Protein AF-A0A7S2XJL7-F1 (afdb_monomer_lite)

Secondary structure (DSSP, 8-state):
-EEEEESS-PPP-----TT-----SS---TTPPEEEETTS-EES-TTSSPSSEEEE----HHHHHHHHHHHSTT-EEEEEEHHHHHHHH-HHHHHHT--TTT---HHHHT-TTEEEEEEE-

Organism: NCBI:txid420275

Foldseek 3Di:
DKDKDFQADDQFPADPPDDDPPDDPDDDDGFAWWKAAPVRHTDNHPVPDDPHIDTGTHDPVVVVQVVCPVPDPPKDKDKDAQLVVCVVPPVVQQVVQQDPVPRDHCSRPVPRRMMMIDIDD

Structure (mmCIF, N/CA/C/O backbone):
data_AF-A0A7S2XJL7-F1
#
_entry.id   AF-A0A7S2XJL7-F1
#
loop_
_atom_site.group_PDB
_atom_site.id
_atom_site.type_symbol
_atom_site.label_atom_id
_atom_site.label_alt_id
_atom_site.label_comp_id
_atom_site.label_asym_id
_atom_site.label_entity_id
_atom_site.label_seq_id
_atom_site.pdbx_PDB_ins_code
_atom_site.Cartn_x
_atom_site.Cartn_y
_atom_site.Cartn_z
_atom_site.occupancy
_atom_site.B_iso_or_equiv
_atom_site.auth_seq_id
_atom_site.auth_comp_id
_atom_site.auth_asym_id
_atom_site.auth_atom_id
_atom_site.pdbx_PDB_model_num
ATOM 1 N N . MET A 1 1 ? -10.487 -10.238 12.362 1.00 87.81 1 MET A N 1
ATOM 2 C CA . MET A 1 1 ? -9.400 -10.325 11.366 1.00 87.81 1 MET A CA 1
ATOM 3 C C . MET A 1 1 ? -8.926 -8.919 11.051 1.00 87.81 1 MET A C 1
ATOM 5 O O . MET A 1 1 ? -9.754 -8.017 11.051 1.00 87.81 1 MET A O 1
ATOM 9 N N . LEU A 1 2 ? -7.630 -8.741 10.809 1.00 93.69 2 LEU A N 1
ATOM 10 C CA . LEU A 1 2 ? -7.056 -7.482 10.345 1.00 93.69 2 LEU A CA 1
ATOM 11 C C . LEU A 1 2 ? -6.156 -7.791 9.150 1.00 93.69 2 LEU A C 1
ATOM 13 O O . LEU A 1 2 ? -5.291 -8.658 9.258 1.00 93.69 2 LEU A O 1
ATOM 17 N N . LEU A 1 3 ? -6.399 -7.120 8.029 1.00 95.94 3 LEU A N 1
ATOM 18 C CA . LEU A 1 3 ? -5.574 -7.179 6.824 1.00 95.94 3 LEU A CA 1
ATOM 19 C C . LEU A 1 3 ? -5.193 -5.752 6.452 1.00 95.94 3 LEU A C 1
ATOM 21 O O . LEU A 1 3 ? -6.050 -4.874 6.489 1.00 95.94 3 LEU A O 1
ATOM 25 N N . ALA A 1 4 ? -3.934 -5.532 6.105 1.00 96.62 4 ALA A N 1
ATOM 26 C CA . ALA A 1 4 ? -3.429 -4.243 5.662 1.00 96.62 4 ALA A CA 1
ATOM 27 C C . ALA A 1 4 ? -2.555 -4.468 4.434 1.00 96.62 4 ALA A C 1
ATOM 29 O O . ALA A 1 4 ? -1.733 -5.383 4.436 1.00 96.62 4 ALA A O 1
ATOM 30 N N . ASP A 1 5 ? -2.783 -3.670 3.399 1.00 97.12 5 ASP A N 1
ATOM 31 C CA . ASP A 1 5 ? -2.060 -3.743 2.132 1.00 97.12 5 ASP A CA 1
ATOM 32 C C . ASP A 1 5 ? -2.274 -2.449 1.332 1.00 97.12 5 ASP A C 1
ATOM 34 O O . ASP A 1 5 ? -3.063 -1.581 1.731 1.00 97.12 5 ASP A O 1
ATOM 38 N N . PHE A 1 6 ? -1.592 -2.323 0.199 1.00 96.44 6 PHE A N 1
ATOM 39 C CA . PHE A 1 6 ? -1.733 -1.194 -0.704 1.00 96.44 6 PHE A CA 1
ATOM 40 C C . PHE A 1 6 ? -3.053 -1.253 -1.486 1.00 96.44 6 PHE A C 1
ATOM 42 O O . PHE A 1 6 ? -3.336 -2.251 -2.139 1.00 96.44 6 PHE A O 1
ATOM 49 N N . ASP A 1 7 ? -3.86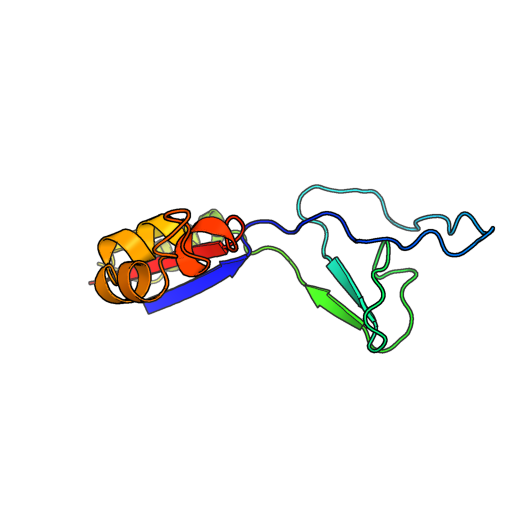3 -0.190 -1.460 1.00 95.88 7 ASP A N 1
ATOM 50 C CA . ASP A 1 7 ? -5.081 -0.066 -2.282 1.00 95.88 7 ASP A CA 1
ATOM 51 C C . ASP A 1 7 ? -4.837 0.618 -3.633 1.00 95.88 7 ASP A C 1
ATOM 53 O O . ASP A 1 7 ? -5.671 0.546 -4.535 1.00 95.88 7 ASP A O 1
ATOM 57 N N . TRP A 1 8 ? -3.672 1.241 -3.792 1.00 94.88 8 TRP A N 1
ATOM 58 C CA . TRP A 1 8 ? -3.137 1.698 -5.066 1.00 94.88 8 TRP A CA 1
ATOM 59 C C . TRP A 1 8 ? -1.607 1.662 -5.037 1.00 94.88 8 TRP A C 1
ATOM 61 O O . TRP A 1 8 ? -0.984 1.666 -3.975 1.00 94.88 8 TRP A O 1
ATOM 71 N N . LEU A 1 9 ? -0.988 1.630 -6.214 1.00 92.69 9 LEU A N 1
ATOM 72 C CA . LEU A 1 9 ? 0.464 1.671 -6.359 1.00 92.69 9 LEU A CA 1
ATOM 73 C C . LEU A 1 9 ? 0.884 2.943 -7.104 1.00 92.69 9 LEU A C 1
ATOM 75 O O . LEU A 1 9 ? 0.163 3.376 -8.009 1.00 92.69 9 LEU A O 1
ATOM 79 N N . PRO A 1 10 ? 2.001 3.584 -6.717 1.00 89.75 10 PRO A N 1
ATOM 80 C CA . PRO A 1 10 ? 2.534 4.706 -7.475 1.00 89.75 10 PRO A CA 1
ATOM 81 C C . PRO A 1 10 ? 2.951 4.265 -8.882 1.00 89.75 10 PRO A C 1
ATOM 83 O O . PRO A 1 10 ? 3.053 3.079 -9.191 1.00 89.75 10 PRO A O 1
ATOM 86 N N . ARG A 1 11 ? 3.212 5.238 -9.755 1.00 86.94 11 ARG A N 1
ATOM 87 C CA . ARG A 1 11 ? 3.833 4.926 -11.045 1.00 86.94 11 ARG A CA 1
ATOM 88 C C . ARG A 1 11 ? 5.252 4.387 -10.821 1.00 86.94 11 ARG A C 1
ATOM 90 O O . ARG A 1 11 ? 5.913 4.889 -9.911 1.00 86.94 11 ARG A O 1
ATOM 97 N N . PRO A 1 12 ? 5.724 3.443 -11.654 1.00 87.62 12 PRO A N 1
ATOM 98 C CA . PRO A 1 12 ? 7.093 2.948 -11.565 1.00 87.62 12 PRO A CA 1
ATOM 99 C C . PRO A 1 12 ? 8.109 4.093 -11.718 1.00 87.62 12 PRO A C 1
ATOM 101 O O . PRO A 1 12 ? 7.942 4.954 -12.592 1.00 87.62 12 PRO A O 1
ATOM 104 N N . ASP A 1 13 ? 9.163 4.104 -10.900 1.00 87.19 13 ASP A N 1
ATOM 105 C CA . ASP A 1 13 ? 10.249 5.088 -10.987 1.00 87.19 13 ASP A CA 1
ATOM 106 C C . ASP A 1 13 ? 11.259 4.676 -12.062 1.00 87.19 13 ASP A C 1
ATOM 108 O O . ASP A 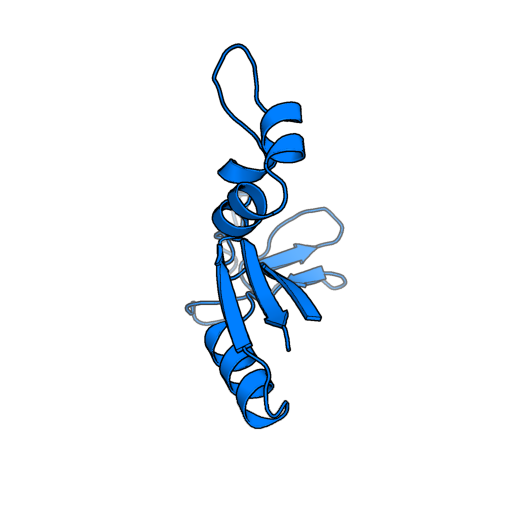1 13 ? 12.303 4.063 -11.822 1.00 87.19 13 ASP A O 1
ATOM 112 N N . ILE A 1 14 ? 10.907 4.974 -13.310 1.00 82.06 14 ILE A N 1
ATOM 113 C CA . ILE A 1 14 ? 11.729 4.616 -14.460 1.00 82.06 14 ILE A CA 1
ATOM 114 C C . ILE A 1 14 ? 12.879 5.619 -14.561 1.00 82.06 14 ILE A C 1
ATOM 116 O O . ILE A 1 14 ? 12.760 6.681 -15.181 1.00 82.06 14 ILE A O 1
ATOM 120 N N . LEU A 1 15 ? 14.028 5.257 -13.988 1.00 68.44 15 LEU A N 1
ATOM 121 C CA . LEU A 1 15 ? 15.283 5.962 -14.231 1.00 68.44 15 LEU A CA 1
ATOM 122 C C . LEU A 1 15 ? 15.525 6.029 -15.743 1.00 68.44 15 LEU A C 1
ATOM 124 O O . LEU A 1 15 ? 15.679 4.998 -16.402 1.00 68.44 15 LEU A O 1
ATOM 128 N N . ASN A 1 16 ? 15.579 7.252 -16.284 1.00 58.16 16 ASN A N 1
ATOM 129 C CA . ASN A 1 16 ? 15.892 7.558 -17.684 1.00 58.16 16 ASN A CA 1
ATOM 130 C C . ASN A 1 16 ? 17.336 7.140 -18.022 1.00 58.16 16 ASN A C 1
ATOM 132 O O . ASN A 1 16 ? 18.221 7.962 -18.258 1.00 58.16 16 ASN A O 1
ATOM 136 N N . THR A 1 17 ? 17.597 5.840 -18.048 1.00 52.94 17 THR A N 1
ATOM 137 C CA . THR A 1 17 ? 18.861 5.255 -18.476 1.00 52.94 17 THR A CA 1
ATOM 138 C C . THR A 1 17 ? 18.888 5.255 -20.003 1.00 52.94 17 THR A C 1
ATOM 140 O O . THR A 1 17 ? 18.487 4.320 -20.683 1.00 52.94 17 THR A O 1
ATOM 143 N N . THR A 1 18 ? 19.294 6.410 -20.533 1.00 45.47 18 THR A N 1
ATOM 144 C CA . THR A 1 18 ? 19.932 6.644 -21.837 1.00 45.47 18 THR A CA 1
ATOM 145 C C . THR A 1 18 ? 19.532 5.722 -23.002 1.00 45.47 18 THR A C 1
ATOM 147 O O . THR A 1 18 ? 20.099 4.654 -23.212 1.00 45.47 18 THR A O 1
ATOM 150 N N . GLY A 1 19 ? 18.665 6.241 -23.876 1.00 47.28 19 GLY A N 1
ATOM 151 C CA . GLY A 1 19 ? 18.817 6.091 -25.332 1.00 47.28 19 GLY A CA 1
ATOM 152 C C . GLY A 1 19 ? 17.969 5.036 -26.042 1.00 47.28 19 GLY A C 1
ATOM 153 O O . GLY A 1 19 ? 17.751 5.169 -27.245 1.00 47.28 19 GLY A O 1
ATOM 154 N N . ALA A 1 20 ? 17.418 4.047 -25.344 1.00 49.41 20 ALA A N 1
ATOM 155 C CA . ALA A 1 20 ? 16.462 3.118 -25.938 1.00 49.41 20 ALA A CA 1
ATOM 156 C C . ALA A 1 20 ? 15.075 3.386 -25.354 1.00 49.41 20 ALA A C 1
ATOM 158 O O . ALA A 1 20 ? 14.825 3.074 -24.195 1.00 49.41 20 ALA A O 1
ATOM 159 N N . ARG A 1 21 ? 14.151 3.931 -26.160 1.00 55.72 21 ARG A N 1
ATOM 160 C CA . ARG A 1 21 ? 12.712 3.793 -25.882 1.00 55.72 21 ARG A CA 1
ATOM 161 C C . ARG A 1 21 ? 12.418 2.292 -25.839 1.00 55.72 21 ARG A C 1
ATOM 163 O O . ARG A 1 21 ? 12.162 1.691 -26.884 1.00 55.72 21 ARG A O 1
ATOM 170 N N . ARG A 1 22 ? 12.517 1.661 -24.666 1.00 63.91 22 ARG A N 1
ATOM 171 C CA . ARG A 1 22 ? 11.982 0.315 -24.473 1.00 63.91 22 ARG A CA 1
ATOM 172 C C . ARG A 1 22 ? 10.493 0.440 -24.753 1.00 63.91 22 ARG A C 1
ATOM 174 O O . ARG A 1 22 ? 9.799 1.248 -24.158 1.00 63.91 22 ARG A O 1
ATOM 181 N N . ARG A 1 23 ? 10.033 -0.254 -25.790 1.00 70.25 23 ARG A N 1
ATOM 182 C CA . ARG A 1 23 ? 8.628 -0.226 -26.168 1.00 70.25 23 ARG A CA 1
ATOM 183 C C . ARG A 1 23 ? 7.894 -1.101 -25.164 1.00 70.25 23 ARG A C 1
ATOM 185 O O . ARG A 1 23 ? 8.074 -2.319 -25.190 1.00 70.25 23 ARG A O 1
ATOM 192 N N . ARG A 1 24 ? 7.084 -0.489 -24.303 1.00 82.19 24 ARG A N 1
ATOM 193 C CA . ARG A 1 24 ? 6.095 -1.190 -23.483 1.00 82.19 24 ARG A CA 1
ATOM 194 C C . ARG A 1 24 ? 5.354 -2.234 -24.333 1.00 82.19 24 ARG A C 1
ATOM 196 O O . ARG A 1 24 ? 4.837 -1.900 -25.402 1.00 82.19 24 ARG A O 1
ATOM 203 N N . LEU A 1 25 ? 5.353 -3.496 -23.892 1.00 85.06 25 LEU A N 1
ATOM 204 C CA . LEU A 1 25 ? 4.684 -4.605 -24.597 1.00 85.06 25 LEU A CA 1
ATOM 205 C C . LEU A 1 25 ? 3.238 -4.836 -24.132 1.00 85.06 25 LEU A C 1
ATOM 207 O O . LEU A 1 25 ? 2.520 -5.622 -24.746 1.00 85.06 25 LEU A O 1
ATOM 211 N N . SER A 1 26 ? 2.808 -4.161 -23.066 1.00 84.69 26 SER A N 1
ATOM 212 C CA . SER A 1 26 ? 1.437 -4.181 -22.553 1.00 84.69 26 SER A CA 1
ATOM 213 C C . SER A 1 26 ? 0.729 -2.844 -22.783 1.00 84.69 26 SER A C 1
ATOM 215 O O . SER A 1 26 ? 1.361 -1.814 -23.018 1.00 84.69 26 SER A O 1
ATOM 217 N N . ILE A 1 27 ? -0.597 -2.857 -22.673 1.00 85.19 27 ILE A N 1
ATOM 218 C CA . ILE A 1 27 ? -1.409 -1.641 -22.564 1.00 85.19 27 ILE A CA 1
ATOM 219 C C . ILE A 1 27 ? -1.350 -1.162 -21.102 1.00 85.19 27 ILE A C 1
ATOM 221 O O . ILE A 1 27 ? -1.293 -1.989 -20.190 1.00 85.19 27 ILE A O 1
ATOM 225 N N . GLU A 1 28 ? -1.295 0.152 -20.884 1.00 83.81 28 GLU A N 1
ATOM 226 C CA . GLU A 1 28 ? -1.425 0.756 -19.548 1.00 83.81 28 GLU A CA 1
ATOM 227 C C . GLU A 1 28 ? -2.860 0.618 -19.046 1.00 83.81 28 GLU A C 1
ATOM 229 O O . GLU A 1 28 ? -3.807 0.850 -19.801 1.00 83.81 28 GLU A O 1
ATOM 234 N N . ALA A 1 29 ? -3.017 0.190 -17.795 1.00 83.81 29 ALA A N 1
ATOM 235 C CA . ALA A 1 29 ? -4.324 -0.034 -17.194 1.00 83.81 29 ALA A CA 1
ATOM 236 C C . ALA A 1 29 ? -4.332 0.377 -15.720 1.00 83.81 29 ALA A C 1
ATOM 238 O O . ALA A 1 29 ? -3.334 0.238 -15.014 1.00 83.81 29 ALA A O 1
ATOM 239 N N . ASP A 1 30 ? -5.490 0.836 -15.247 1.00 84.12 30 ASP A N 1
ATOM 240 C CA . ASP A 1 30 ? -5.680 1.157 -13.835 1.00 84.12 30 ASP A CA 1
ATOM 241 C C . ASP A 1 30 ? -5.446 -0.088 -12.967 1.00 84.12 30 ASP A C 1
ATOM 243 O O . ASP A 1 30 ? -5.993 -1.163 -13.228 1.00 84.12 30 ASP A O 1
ATOM 247 N N . GLY A 1 31 ? -4.631 0.068 -11.921 1.00 83.19 31 GLY A N 1
ATOM 248 C CA . GLY A 1 31 ? -4.248 -1.030 -11.034 1.00 83.19 31 GLY A CA 1
ATOM 249 C C . GLY A 1 31 ? -3.182 -1.967 -11.610 1.00 83.19 31 GLY A C 1
ATOM 250 O O . GLY A 1 31 ? -3.066 -3.105 -11.153 1.00 83.19 31 GLY A O 1
ATOM 251 N N . GLU A 1 32 ? -2.418 -1.522 -12.613 1.00 87.94 32 GLU A N 1
ATOM 252 C CA . GLU A 1 32 ? -1.260 -2.273 -13.092 1.00 87.94 32 GLU A CA 1
ATOM 253 C C . GLU A 1 32 ? -0.218 -2.505 -11.992 1.00 87.94 32 GLU A C 1
ATOM 255 O O . GLU A 1 32 ? -0.065 -1.677 -11.088 1.00 87.94 32 GLU A O 1
ATOM 260 N N . PRO A 1 33 ? 0.490 -3.645 -12.037 1.00 92.44 33 PRO A N 1
ATOM 261 C CA . PRO A 1 33 ? 1.463 -3.955 -11.015 1.00 92.44 33 PRO A CA 1
ATOM 262 C C . PRO A 1 33 ? 2.719 -3.097 -11.153 1.00 92.44 33 PRO A C 1
ATOM 264 O O . PRO A 1 33 ? 3.152 -2.790 -12.266 1.00 92.44 33 PRO A O 1
ATOM 267 N N . ILE A 1 34 ? 3.365 -2.822 -10.022 1.00 93.19 34 ILE A N 1
ATOM 268 C CA . ILE A 1 34 ? 4.767 -2.401 -10.022 1.00 93.19 34 ILE A CA 1
ATOM 269 C C . ILE A 1 34 ? 5.631 -3.643 -10.202 1.00 93.19 34 ILE A C 1
ATOM 271 O O . ILE A 1 34 ? 5.376 -4.689 -9.599 1.00 93.19 34 ILE A O 1
ATOM 275 N N . VAL A 1 35 ? 6.646 -3.520 -11.054 1.00 93.69 35 VAL A N 1
ATOM 276 C CA . VAL A 1 35 ? 7.607 -4.582 -11.330 1.00 93.69 35 VAL A CA 1
ATOM 277 C C . VAL A 1 35 ? 8.998 -4.058 -11.040 1.00 93.69 35 VAL A C 1
ATOM 279 O O . VAL A 1 35 ? 9.472 -3.180 -11.758 1.00 93.69 35 VAL A O 1
ATOM 282 N N . THR A 1 36 ? 9.656 -4.630 -10.040 1.00 93.69 36 THR A N 1
ATOM 283 C CA . THR A 1 36 ? 10.971 -4.177 -9.575 1.00 93.69 36 THR A CA 1
ATOM 284 C C . THR A 1 36 ? 11.934 -5.356 -9.585 1.00 93.69 36 THR A C 1
ATOM 286 O O . THR A 1 36 ? 11.635 -6.413 -9.029 1.00 93.69 36 THR A O 1
ATOM 289 N N . CYS A 1 37 ? 13.080 -5.223 -10.252 1.00 92.56 37 CYS A N 1
ATOM 290 C CA . CYS A 1 37 ? 14.089 -6.282 -10.260 1.00 92.56 37 CYS A CA 1
ATOM 291 C C . CYS A 1 37 ? 14.911 -6.305 -8.963 1.00 92.56 37 CYS A C 1
ATOM 293 O O . CYS A 1 37 ? 14.882 -5.362 -8.173 1.00 92.56 37 CYS A O 1
ATOM 295 N N . MET A 1 38 ? 15.713 -7.357 -8.772 1.00 93.56 38 MET A N 1
ATOM 296 C CA . MET A 1 38 ? 16.585 -7.488 -7.592 1.00 93.56 38 MET A CA 1
ATOM 297 C C . MET A 1 38 ? 17.637 -6.374 -7.442 1.00 93.56 38 MET A C 1
ATOM 299 O O . MET A 1 38 ? 18.161 -6.192 -6.346 1.00 93.56 38 MET A O 1
ATOM 303 N N . ASP A 1 39 ? 17.934 -5.619 -8.506 1.00 91.19 39 ASP A N 1
ATOM 304 C CA . ASP A 1 39 ? 18.818 -4.444 -8.451 1.00 91.19 39 ASP A CA 1
ATOM 305 C C . ASP A 1 39 ? 18.081 -3.166 -7.993 1.00 91.19 39 ASP A C 1
ATOM 307 O O . ASP A 1 39 ? 18.665 -2.084 -7.973 1.00 91.19 39 ASP A O 1
ATOM 311 N N . GLY A 1 40 ? 16.792 -3.272 -7.643 1.00 88.69 40 GLY A N 1
ATOM 312 C CA . GLY A 1 40 ? 15.955 -2.148 -7.220 1.00 88.69 40 GLY A CA 1
ATOM 313 C C . GLY A 1 40 ? 15.513 -1.238 -8.367 1.00 88.69 40 GLY A C 1
ATOM 314 O O . GLY A 1 40 ? 15.200 -0.076 -8.126 1.00 88.69 40 GLY A O 1
ATOM 315 N N . LEU A 1 41 ? 15.527 -1.732 -9.612 1.00 90.06 41 LEU A N 1
ATOM 316 C CA . LEU A 1 41 ? 15.096 -0.973 -10.786 1.00 90.06 41 LEU A CA 1
ATOM 317 C C . LEU A 1 41 ? 13.667 -1.337 -11.173 1.00 90.06 41 LEU A C 1
ATOM 319 O O . LEU A 1 41 ? 13.337 -2.512 -11.351 1.00 90.06 41 LEU A O 1
ATOM 323 N N . ASP A 1 42 ? 12.855 -0.308 -11.370 1.00 91.38 42 ASP A N 1
ATOM 324 C CA . ASP A 1 42 ? 11.482 -0.445 -11.826 1.00 91.38 42 ASP A CA 1
ATOM 325 C C . ASP A 1 42 ? 11.392 -0.662 -13.343 1.00 91.38 42 ASP A C 1
ATOM 327 O O . ASP A 1 42 ? 12.173 -0.138 -14.146 1.00 91.38 42 ASP A O 1
ATOM 331 N N . HIS A 1 43 ? 10.385 -1.432 -13.749 1.00 88.62 43 HIS A N 1
ATOM 332 C CA . HIS A 1 43 ? 10.106 -1.782 -15.134 1.00 88.62 43 HIS A CA 1
ATOM 333 C C . HIS A 1 43 ? 8.681 -1.388 -15.529 1.00 88.62 43 HIS A C 1
ATOM 335 O O . HIS A 1 43 ? 7.730 -1.624 -14.793 1.00 88.62 43 HIS A O 1
ATOM 341 N N . GLU A 1 44 ? 8.521 -0.867 -16.752 1.00 87.69 44 GLU A N 1
ATOM 342 C CA . GLU A 1 44 ? 7.216 -0.460 -17.308 1.00 87.69 44 GLU A CA 1
ATOM 343 C C . GLU A 1 44 ? 6.158 -1.571 -17.287 1.00 87.69 44 GLU A C 1
ATOM 345 O O . GLU A 1 44 ? 4.965 -1.301 -17.199 1.00 87.69 44 GLU A O 1
ATOM 350 N N . CYS A 1 45 ? 6.578 -2.823 -17.482 1.00 87.75 45 CYS A N 1
ATOM 351 C CA . CYS A 1 45 ? 5.695 -3.980 -17.433 1.00 87.75 45 CYS A CA 1
ATOM 352 C C . CYS A 1 45 ? 6.490 -5.272 -17.233 1.00 87.75 45 CYS A C 1
ATOM 354 O O . CYS A 1 45 ? 7.643 -5.388 -17.657 1.00 87.75 45 CYS A O 1
ATOM 356 N N . TYR A 1 46 ? 5.828 -6.287 -16.679 1.00 88.00 46 TYR A N 1
ATOM 357 C CA . TYR A 1 46 ? 6.433 -7.595 -16.409 1.00 88.00 46 TYR A CA 1
ATOM 358 C C . TYR A 1 46 ? 6.828 -8.360 -17.683 1.00 88.00 46 TYR A C 1
ATOM 360 O O . TYR A 1 46 ? 7.667 -9.249 -17.620 1.00 88.00 46 TYR A O 1
ATOM 368 N N . LEU A 1 47 ? 6.266 -8.011 -18.848 1.00 89.19 47 LEU A N 1
ATOM 369 C CA . LEU A 1 47 ? 6.587 -8.658 -20.129 1.00 89.19 47 LEU A CA 1
ATOM 370 C C . LEU A 1 47 ? 7.992 -8.314 -20.649 1.00 89.19 47 LEU A C 1
ATOM 372 O O . LEU A 1 47 ? 8.553 -9.077 -21.429 1.00 89.19 47 LEU A O 1
ATOM 376 N N . ASN A 1 48 ? 8.543 -7.172 -20.232 1.00 84.75 48 ASN A N 1
ATOM 377 C CA . ASN A 1 48 ? 9.884 -6.704 -20.604 1.00 84.75 48 ASN A CA 1
ATOM 378 C C . ASN A 1 48 ? 10.878 -6.744 -19.439 1.00 84.75 48 ASN A C 1
ATOM 380 O O . ASN A 1 48 ? 12.032 -6.335 -19.601 1.00 84.75 48 ASN A O 1
ATOM 384 N N . ALA A 1 49 ? 10.421 -7.154 -18.259 1.00 88.88 49 ALA A N 1
ATOM 385 C CA . ALA A 1 49 ? 11.248 -7.198 -17.071 1.00 88.88 49 ALA A CA 1
ATOM 386 C C . ALA A 1 49 ? 12.241 -8.375 -17.152 1.00 88.88 49 ALA A C 1
ATOM 388 O O . ALA A 1 49 ? 11.946 -9.398 -17.781 1.00 88.88 49 ALA A O 1
ATOM 389 N N . PRO A 1 50 ? 13.437 -8.244 -16.556 1.00 90.50 50 PRO A N 1
ATOM 390 C CA . PRO A 1 50 ? 14.377 -9.345 -16.442 1.00 90.50 50 PRO A CA 1
ATOM 391 C C . PRO A 1 50 ? 13.801 -10.472 -15.574 1.00 90.50 50 PRO A C 1
ATOM 393 O O . PRO A 1 50 ? 12.788 -10.330 -14.888 1.00 90.50 50 PRO A O 1
ATOM 396 N N . GLN A 1 51 ? 14.479 -11.617 -15.590 1.00 90.38 51 GLN A N 1
ATOM 397 C CA . GLN A 1 51 ? 14.188 -12.686 -14.638 1.00 90.38 51 GLN A CA 1
ATOM 398 C C . GLN A 1 51 ? 14.491 -12.208 -13.212 1.00 90.38 51 GLN A C 1
ATOM 400 O O . GLN A 1 51 ? 15.398 -11.402 -13.018 1.00 90.38 51 GLN A O 1
ATOM 405 N N . HIS A 1 52 ? 13.756 -12.742 -12.232 1.00 93.88 52 HIS A N 1
ATOM 406 C CA . HIS A 1 52 ? 13.857 -12.366 -10.814 1.00 93.88 52 HIS A CA 1
ATOM 407 C C . HIS A 1 52 ? 13.445 -10.910 -10.556 1.00 93.88 52 HIS A C 1
ATOM 409 O O . HIS A 1 52 ? 14.262 -10.047 -10.245 1.00 93.88 52 HIS A O 1
ATOM 415 N N . CYS A 1 53 ? 12.147 -10.656 -10.697 1.00 95.00 53 CYS A N 1
ATOM 416 C CA . CYS A 1 53 ? 11.524 -9.412 -10.264 1.00 95.00 53 CYS A CA 1
ATOM 417 C C . CYS A 1 53 ? 10.435 -9.708 -9.240 1.00 95.00 53 CYS A C 1
ATOM 419 O O . CYS A 1 53 ? 9.731 -10.716 -9.360 1.00 95.00 53 CYS A O 1
ATOM 421 N N . ASP A 1 54 ? 10.263 -8.783 -8.306 1.00 95.25 54 ASP A N 1
ATOM 422 C CA . ASP A 1 54 ? 9.056 -8.686 -7.508 1.00 95.25 54 ASP A CA 1
ATOM 423 C C . ASP A 1 54 ? 7.963 -8.029 -8.354 1.00 95.25 54 ASP A C 1
ATOM 425 O O . ASP A 1 54 ? 8.198 -7.053 -9.071 1.00 95.25 54 ASP A O 1
ATOM 429 N N . ILE A 1 55 ? 6.761 -8.603 -8.305 1.00 94.69 55 ILE A N 1
ATOM 430 C CA . ILE A 1 55 ? 5.573 -8.084 -8.984 1.00 94.69 55 ILE A CA 1
ATOM 431 C C . ILE A 1 55 ? 4.525 -7.826 -7.911 1.00 94.69 55 ILE A C 1
ATOM 433 O O . ILE A 1 55 ? 4.009 -8.766 -7.304 1.00 94.69 55 ILE A O 1
ATOM 437 N N . LEU A 1 56 ? 4.209 -6.555 -7.689 1.00 94.12 56 LEU A N 1
ATOM 438 C CA . LEU A 1 56 ? 3.276 -6.119 -6.660 1.00 94.12 56 LEU A CA 1
ATOM 439 C C . LEU A 1 56 ? 1.982 -5.636 -7.310 1.00 94.12 56 LEU A C 1
ATOM 441 O O . LEU A 1 56 ? 2.031 -4.800 -8.204 1.00 94.12 56 LEU A O 1
ATOM 445 N N . PHE A 1 57 ? 0.834 -6.129 -6.846 1.00 94.25 57 PHE A N 1
ATOM 446 C CA . PHE A 1 57 ?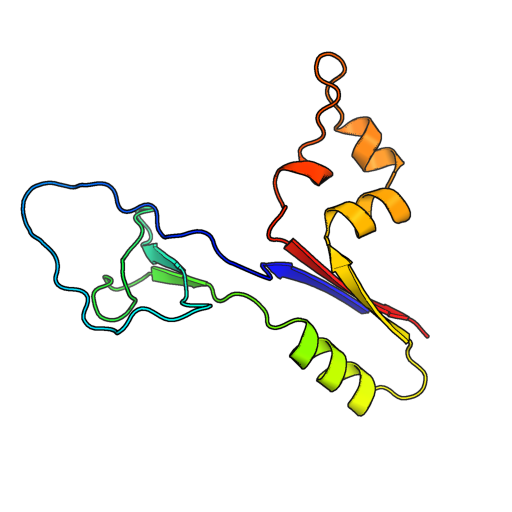 -0.489 -5.662 -7.273 1.00 94.25 57 PHE A CA 1
ATOM 447 C C . PHE A 1 57 ? -1.168 -4.895 -6.137 1.00 94.25 57 PHE A C 1
ATOM 449 O O . PHE A 1 57 ? -1.010 -5.291 -4.982 1.00 94.25 57 PHE A O 1
ATOM 456 N N . PRO A 1 58 ? -1.960 -3.849 -6.435 1.00 95.62 58 PRO A N 1
ATOM 457 C CA . PRO A 1 58 ? -2.820 -3.253 -5.427 1.00 95.62 58 PRO A CA 1
ATOM 458 C C . PRO A 1 58 ? -3.966 -4.208 -5.069 1.00 95.62 58 PRO A C 1
ATOM 460 O O . PRO A 1 58 ? -4.531 -4.897 -5.925 1.00 95.62 58 PRO A O 1
ATOM 463 N N . THR A 1 59 ? -4.348 -4.215 -3.799 1.00 96.25 59 THR A N 1
ATOM 464 C CA . THR A 1 59 ? -5.467 -4.997 -3.286 1.00 96.25 59 THR A CA 1
ATOM 465 C C . THR A 1 59 ? -6.801 -4.294 -3.546 1.00 96.25 59 THR A C 1
ATOM 467 O O . THR A 1 59 ? -7.026 -3.145 -3.166 1.00 96.25 59 THR A O 1
ATOM 470 N N . ASP A 1 60 ? -7.751 -5.030 -4.127 1.00 95.69 60 ASP A N 1
ATOM 471 C CA . ASP A 1 60 ? -9.144 -4.597 -4.276 1.00 95.69 60 ASP A CA 1
ATOM 472 C C . ASP A 1 60 ? -9.917 -4.839 -2.967 1.00 95.69 60 ASP A C 1
ATOM 474 O O . ASP A 1 60 ? -10.584 -5.863 -2.769 1.00 95.69 60 ASP A O 1
ATOM 478 N N . PHE A 1 61 ? -9.791 -3.891 -2.036 1.00 96.25 61 PHE A N 1
ATOM 479 C CA . PHE A 1 61 ? -10.455 -3.943 -0.732 1.00 96.25 61 PHE A CA 1
ATOM 480 C C . PHE A 1 61 ? -11.988 -4.057 -0.810 1.00 96.25 61 PHE A C 1
ATOM 482 O O . PHE A 1 61 ? -12.543 -4.827 -0.024 1.00 96.25 61 PHE A O 1
ATOM 489 N N . PRO A 1 62 ? -12.702 -3.368 -1.726 1.00 94.94 62 PRO A N 1
ATOM 490 C CA . PRO A 1 62 ? -14.137 -3.578 -1.917 1.00 94.94 62 PRO A CA 1
ATOM 491 C C . PRO A 1 62 ? -14.502 -5.026 -2.263 1.00 94.94 62 PRO A C 1
ATOM 493 O O . PRO A 1 62 ? -15.402 -5.597 -1.640 1.00 94.94 62 PRO A O 1
ATOM 496 N N . LYS A 1 63 ? -13.788 -5.657 -3.208 1.00 95.69 63 LYS A N 1
ATOM 497 C CA . LYS A 1 63 ? -14.016 -7.075 -3.533 1.00 95.69 63 LYS A CA 1
ATOM 498 C C . LYS A 1 63 ? -13.683 -7.988 -2.358 1.00 95.69 63 LYS A C 1
ATOM 500 O O . LYS A 1 63 ? -14.430 -8.933 -2.094 1.00 95.69 63 LYS A O 1
ATOM 505 N N . LEU A 1 64 ? -12.597 -7.709 -1.638 1.00 95.50 64 LEU A N 1
ATOM 506 C CA . LEU A 1 64 ? -12.202 -8.487 -0.465 1.00 95.50 64 LEU A CA 1
ATOM 507 C C . LEU A 1 64 ? -13.235 -8.377 0.667 1.00 95.50 64 LEU A C 1
ATOM 509 O O . LEU A 1 64 ? -13.596 -9.389 1.264 1.00 95.50 64 LEU A O 1
ATOM 513 N N . ALA A 1 65 ? -13.767 -7.181 0.924 1.00 95.44 65 ALA A N 1
ATOM 514 C CA . ALA A 1 65 ? -14.827 -6.964 1.904 1.00 95.44 65 ALA A CA 1
ATOM 515 C C . ALA A 1 65 ? -16.091 -7.748 1.543 1.00 95.44 65 ALA A C 1
ATOM 517 O O . ALA A 1 65 ? -16.574 -8.525 2.367 1.00 95.44 65 ALA A O 1
ATOM 518 N N . ALA A 1 66 ? -16.548 -7.648 0.291 1.00 95.00 66 ALA A N 1
ATOM 519 C CA . ALA A 1 66 ? -17.698 -8.407 -0.197 1.00 95.00 66 ALA A CA 1
ATOM 520 C C . ALA A 1 66 ? -17.490 -9.927 -0.063 1.00 95.00 66 ALA A C 1
ATOM 522 O O . ALA A 1 66 ? -18.416 -10.667 0.282 1.00 95.00 66 ALA A O 1
ATOM 523 N N . PHE A 1 67 ? -16.266 -10.411 -0.300 1.00 95.06 67 PHE A N 1
ATOM 524 C CA . PHE A 1 67 ? -15.922 -11.813 -0.081 1.00 95.06 67 PHE A CA 1
ATOM 525 C C . PHE A 1 67 ? -16.050 -12.209 1.397 1.00 95.06 67 PHE A C 1
ATOM 527 O O . PHE A 1 67 ? -16.660 -13.239 1.694 1.00 95.06 67 PHE A O 1
ATOM 534 N N . VAL A 1 68 ? -15.513 -11.409 2.321 1.00 94.31 68 VAL A N 1
ATOM 535 C CA . VAL A 1 68 ? -15.574 -11.693 3.764 1.00 94.31 68 VAL A CA 1
ATOM 536 C C . VAL A 1 68 ? -17.017 -11.666 4.265 1.00 94.31 68 VAL A C 1
ATOM 538 O O . VAL A 1 68 ? -17.436 -12.617 4.920 1.00 94.31 68 VAL A O 1
ATOM 541 N N . GLU A 1 69 ? -17.795 -10.642 3.914 1.00 92.88 69 GLU A N 1
ATOM 542 C CA . GLU A 1 69 ? -19.205 -10.507 4.313 1.00 92.88 69 GLU A CA 1
ATOM 543 C C . GLU A 1 69 ? -20.055 -11.691 3.841 1.00 92.88 69 GLU A C 1
ATOM 545 O O . GLU A 1 69 ? -20.897 -12.201 4.582 1.00 92.88 69 GLU A O 1
ATOM 550 N N . LYS A 1 70 ? -19.802 -12.181 2.622 1.00 93.62 70 LYS A N 1
ATOM 551 C CA . LYS A 1 70 ? -20.518 -13.330 2.058 1.00 93.62 70 LYS A CA 1
ATOM 552 C C . LYS A 1 70 ? -20.236 -14.638 2.804 1.00 93.62 70 LYS A C 1
ATOM 554 O O . LYS A 1 70 ? -21.122 -15.489 2.882 1.00 93.62 70 LYS A O 1
ATOM 559 N N . HIS A 1 71 ? -19.020 -14.827 3.315 1.00 92.88 71 HIS A N 1
ATOM 560 C CA . HIS A 1 71 ? -18.577 -16.116 3.864 1.00 92.88 71 HIS A CA 1
ATOM 561 C C . HIS A 1 71 ? -18.454 -16.137 5.392 1.00 92.88 71 HIS A C 1
ATOM 563 O O . HIS A 1 71 ? -18.359 -17.215 5.977 1.00 92.88 71 HIS A O 1
ATOM 569 N N . GLN A 1 72 ? -18.488 -14.983 6.059 1.00 88.25 72 GLN A N 1
ATOM 570 C CA . GLN A 1 72 ? -18.462 -14.879 7.515 1.00 88.25 72 GLN A CA 1
ATOM 571 C C . GLN A 1 72 ? -19.763 -14.264 8.026 1.00 88.25 72 GLN A C 1
ATOM 573 O O . GLN A 1 72 ? -19.948 -13.050 8.052 1.00 88.25 72 GLN A O 1
ATOM 578 N N . GLN A 1 73 ? -20.678 -15.125 8.471 1.00 81.31 73 GLN A N 1
ATOM 579 C CA . GLN A 1 73 ? -21.924 -14.673 9.082 1.00 81.31 73 GLN A CA 1
ATOM 580 C C . GLN A 1 73 ? -21.649 -13.940 10.401 1.00 81.31 73 GLN A C 1
ATOM 582 O O . GLN A 1 73 ? -20.827 -14.383 11.203 1.00 81.31 73 GLN A O 1
ATOM 587 N N . ARG A 1 74 ? -22.413 -12.868 10.655 1.00 86.12 74 ARG A N 1
ATOM 588 C CA . ARG A 1 74 ? -22.367 -12.074 11.900 1.00 86.12 74 ARG A CA 1
ATOM 589 C C . ARG A 1 74 ? -21.008 -11.420 12.169 1.00 86.12 74 ARG A C 1
ATOM 591 O O . ARG A 1 74 ? -20.581 -11.332 13.314 1.00 86.12 74 ARG A O 1
ATOM 598 N N . VAL A 1 75 ? -20.331 -10.981 11.115 1.00 91.44 75 VAL A N 1
ATOM 599 C CA . VAL A 1 75 ? -19.113 -10.181 11.218 1.00 91.44 75 VAL A CA 1
ATOM 600 C C . VAL A 1 75 ? -19.385 -8.825 10.586 1.00 91.44 75 VAL A C 1
ATOM 602 O O . VAL A 1 75 ? -19.914 -8.747 9.480 1.00 91.44 75 VAL A O 1
ATOM 605 N N . LYS A 1 76 ? -19.026 -7.752 11.289 1.00 92.94 76 LYS A N 1
ATOM 606 C CA . LYS A 1 76 ? -18.975 -6.410 10.718 1.00 92.94 76 LYS A CA 1
ATOM 607 C C . LYS A 1 76 ? -17.642 -6.255 10.000 1.00 92.94 76 LYS A C 1
ATOM 609 O O . LYS A 1 76 ? -16.589 -6.421 10.618 1.00 92.94 76 LYS A O 1
ATOM 614 N N . VAL A 1 77 ? -17.694 -5.940 8.711 1.00 95.62 77 VAL A N 1
ATOM 615 C CA . VAL A 1 77 ? -16.510 -5.646 7.901 1.00 95.62 77 VAL A CA 1
ATOM 616 C C . VAL A 1 77 ? -16.406 -4.138 7.718 1.00 95.62 77 VAL A C 1
ATOM 618 O O . VAL A 1 77 ? -17.400 -3.452 7.490 1.00 95.62 77 VAL A O 1
ATOM 621 N N . GLN A 1 78 ? -15.202 -3.603 7.883 1.00 95.56 78 GLN A N 1
ATOM 622 C CA . GLN A 1 78 ? -14.901 -2.195 7.669 1.00 95.56 78 GLN A CA 1
ATOM 623 C C . GLN A 1 78 ? -13.620 -2.083 6.853 1.00 95.56 78 GLN A C 1
ATOM 625 O O . GLN A 1 78 ? -12.605 -2.671 7.217 1.00 95.56 78 GLN A O 1
ATOM 630 N N . ASN A 1 79 ? -13.682 -1.319 5.767 1.00 96.50 79 ASN A N 1
ATOM 631 C CA . ASN A 1 79 ? -12.512 -0.855 5.034 1.00 96.50 79 ASN A CA 1
ATOM 632 C C . ASN A 1 79 ? -12.272 0.614 5.399 1.00 96.50 79 ASN A C 1
ATOM 634 O O . ASN A 1 79 ? -13.224 1.395 5.416 1.00 96.50 79 ASN A O 1
ATOM 638 N N . MET A 1 80 ? -11.033 0.978 5.703 1.00 96.88 80 MET A N 1
ATOM 639 C CA . MET A 1 80 ? -10.641 2.348 6.036 1.00 96.88 80 MET A CA 1
ATOM 640 C C . MET A 1 80 ? -9.186 2.595 5.649 1.00 96.88 80 MET A C 1
ATOM 642 O O . MET A 1 80 ? -8.406 1.647 5.526 1.00 96.88 80 MET A O 1
ATOM 646 N N . LYS A 1 81 ? -8.793 3.863 5.491 1.00 97.56 81 LYS A N 1
ATOM 647 C CA . LYS A 1 81 ? -7.381 4.187 5.243 1.00 97.56 81 LYS A CA 1
ATOM 648 C C . LYS A 1 81 ? -6.545 3.834 6.472 1.00 97.56 81 LYS A C 1
ATOM 650 O O . LYS A 1 81 ? -7.006 3.963 7.609 1.00 97.56 81 LYS A O 1
ATOM 655 N N 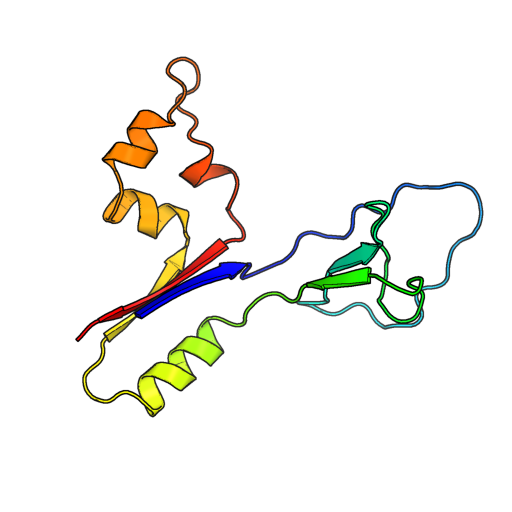. GLN A 1 82 ? -5.289 3.432 6.262 1.00 97.12 82 GLN A N 1
ATOM 656 C CA . GLN A 1 82 ? -4.383 3.106 7.371 1.00 97.12 82 GLN A CA 1
ATOM 657 C C . GLN A 1 82 ? -4.254 4.266 8.371 1.00 97.12 82 GLN A C 1
ATOM 659 O O . GLN A 1 82 ? -4.238 4.049 9.582 1.00 97.12 82 GLN A O 1
ATOM 664 N N . SER A 1 83 ? -4.220 5.503 7.879 1.00 97.25 83 SER A N 1
ATOM 665 C CA . SER A 1 83 ? -4.170 6.706 8.710 1.00 97.25 83 SER A CA 1
ATOM 666 C C . SER A 1 83 ? -5.373 6.832 9.654 1.00 97.25 83 SER A C 1
ATOM 668 O O . SER A 1 83 ? -5.203 7.157 10.830 1.00 97.25 83 SER A O 1
ATOM 670 N N . GLU A 1 84 ? -6.584 6.541 9.176 1.00 97.00 84 GLU A N 1
ATOM 671 C CA . GLU A 1 84 ? -7.813 6.555 9.979 1.00 97.00 84 GLU A CA 1
ATOM 672 C C . GLU A 1 84 ? -7.800 5.447 11.033 1.00 97.00 84 GLU A C 1
ATOM 674 O O . GLU A 1 84 ? -8.143 5.686 12.196 1.00 97.00 84 GLU A O 1
ATOM 679 N N . PHE A 1 85 ? -7.338 4.255 10.643 1.00 96.75 85 PHE A N 1
ATOM 680 C CA . PHE A 1 85 ? -7.171 3.130 11.554 1.00 96.75 85 PHE A CA 1
ATOM 681 C C . PHE A 1 85 ? -6.204 3.481 12.692 1.00 96.75 85 PHE A C 1
ATOM 683 O O . PHE A 1 85 ? -6.550 3.356 13.865 1.00 96.75 85 PHE A O 1
ATOM 690 N N . LEU A 1 86 ? -5.014 3.992 12.376 1.00 97.00 86 LEU A N 1
ATOM 691 C CA . LEU A 1 86 ? -3.992 4.309 13.376 1.00 97.00 86 LEU A CA 1
ATOM 692 C C . LEU A 1 86 ? -4.411 5.448 14.307 1.00 97.00 86 LEU A C 1
ATOM 694 O O . LEU A 1 86 ? -4.170 5.370 15.508 1.00 97.00 86 LEU A O 1
ATOM 698 N N . ARG A 1 87 ? -5.100 6.475 13.800 1.00 96.12 87 ARG A N 1
ATOM 699 C CA . ARG A 1 87 ? -5.650 7.539 14.656 1.00 96.12 87 ARG A CA 1
ATOM 700 C C . ARG A 1 87 ? -6.714 7.015 15.624 1.00 96.12 87 ARG A C 1
ATOM 702 O O . ARG A 1 87 ? -6.815 7.526 16.734 1.00 96.12 87 ARG A O 1
ATOM 709 N N . SER A 1 88 ? -7.484 6.011 15.207 1.00 95.88 88 SER A N 1
ATOM 710 C CA . SER A 1 88 ? -8.582 5.446 16.000 1.00 95.88 88 SER A CA 1
ATOM 711 C C . SER A 1 88 ? -8.113 4.397 17.010 1.00 95.88 88 SER A C 1
ATOM 713 O O . SER A 1 88 ? -8.620 4.354 18.128 1.00 95.88 88 SER A O 1
ATOM 715 N N . PHE A 1 89 ? -7.153 3.553 16.626 1.00 94.94 89 PHE A N 1
ATOM 716 C CA . PHE A 1 89 ? -6.760 2.361 17.387 1.00 94.94 89 PHE A CA 1
ATOM 717 C C . PHE A 1 89 ? -5.315 2.387 17.906 1.00 94.94 89 PHE A C 1
ATOM 719 O O . PHE A 1 89 ? -4.982 1.584 18.771 1.00 94.94 89 PHE A O 1
ATOM 726 N N . GLY A 1 90 ? -4.466 3.297 17.420 1.00 95.12 90 GLY A N 1
ATOM 727 C CA . GLY A 1 90 ? -3.076 3.467 17.865 1.00 95.12 90 GLY A CA 1
ATOM 728 C C . GLY A 1 90 ? -2.656 4.930 18.083 1.00 95.12 90 GLY A C 1
ATOM 729 O O . GLY A 1 90 ? -1.587 5.327 17.606 1.00 95.12 90 GLY A O 1
ATOM 730 N N . PRO A 1 91 ? -3.464 5.769 18.768 1.00 97.00 91 PRO A N 1
ATOM 731 C CA . PRO A 1 91 ? -3.173 7.198 18.909 1.00 97.00 91 PRO A CA 1
ATOM 732 C C . PRO A 1 91 ? -1.854 7.469 19.645 1.00 97.00 91 PRO A C 1
ATOM 734 O O . PRO A 1 91 ? -1.163 8.437 19.333 1.00 97.00 91 PRO A O 1
ATOM 737 N N . GLU A 1 92 ? -1.469 6.601 20.583 1.00 97.75 92 GLU A N 1
ATOM 738 C CA . GLU A 1 92 ? -0.201 6.708 21.308 1.00 97.75 92 GLU A CA 1
ATOM 739 C C . GLU A 1 92 ? 1.000 6.518 20.374 1.00 97.75 92 GLU A C 1
ATOM 741 O O . GLU A 1 92 ? 1.964 7.276 20.448 1.00 97.75 92 GLU A O 1
ATOM 746 N N . GLN A 1 93 ? 0.929 5.562 19.442 1.00 96.56 93 GLN A N 1
ATOM 747 C CA . GLN A 1 93 ? 1.989 5.294 18.465 1.00 96.56 93 GLN A CA 1
ATOM 748 C C . GLN A 1 93 ? 2.087 6.417 17.427 1.00 96.56 93 GLN A C 1
ATOM 750 O O . GLN A 1 93 ? 3.188 6.845 17.069 1.00 96.56 93 GLN A O 1
ATOM 755 N N . VAL A 1 94 ? 0.943 6.947 16.984 1.00 96.75 94 VAL A N 1
ATOM 756 C CA . VAL A 1 94 ? 0.903 8.141 16.125 1.00 96.75 94 VAL A CA 1
ATOM 757 C C . VAL A 1 94 ? 1.574 9.320 16.829 1.00 96.75 94 VAL A C 1
ATOM 759 O O . VAL A 1 94 ? 2.411 9.997 16.237 1.00 96.75 94 VAL A O 1
ATOM 762 N N . GLN A 1 95 ? 1.266 9.545 18.107 1.00 97.12 95 GLN A N 1
ATOM 763 C CA . GLN A 1 95 ? 1.862 10.637 18.871 1.00 97.12 95 GLN A CA 1
ATOM 764 C C . GLN A 1 95 ? 3.360 10.421 19.134 1.00 97.12 95 GLN A C 1
ATOM 766 O O . GLN A 1 95 ? 4.128 11.375 19.043 1.00 97.12 95 GLN A O 1
ATOM 771 N N . ALA A 1 96 ? 3.791 9.190 19.413 1.00 96.81 96 ALA A N 1
ATOM 772 C CA . ALA A 1 96 ? 5.195 8.855 19.653 1.00 96.81 96 ALA A CA 1
ATOM 773 C C . ALA A 1 96 ? 6.084 9.054 18.413 1.00 96.81 96 ALA A C 1
ATOM 775 O O . ALA A 1 96 ? 7.272 9.338 18.542 1.00 96.81 96 ALA A O 1
ATOM 776 N N . THR A 1 97 ? 5.512 8.926 17.215 1.00 95.00 97 THR A N 1
ATOM 777 C CA . THR A 1 97 ? 6.213 9.136 15.935 1.00 95.00 97 THR A CA 1
ATOM 778 C C . THR A 1 97 ? 6.054 10.551 15.387 1.00 95.00 97 THR A C 1
ATOM 780 O O . THR A 1 97 ? 6.615 10.878 14.342 1.00 95.00 97 THR A O 1
ATOM 783 N N . LYS A 1 98 ? 5.297 11.406 16.080 1.00 97.25 98 LYS A N 1
ATOM 784 C CA . LYS A 1 98 ? 5.039 12.775 15.653 1.00 97.25 98 LYS A CA 1
ATOM 785 C C . LYS A 1 98 ? 6.259 13.654 15.916 1.00 97.25 98 LYS A C 1
ATOM 787 O O . LYS A 1 98 ? 6.671 13.861 17.055 1.00 97.25 98 LYS A O 1
ATOM 792 N N . SER A 1 99 ? 6.796 14.231 14.851 1.00 96.69 99 SER A N 1
ATOM 793 C CA . SER A 1 99 ? 7.805 15.280 14.898 1.00 96.69 99 SER A CA 1
ATOM 794 C C . SER A 1 99 ? 7.311 16.448 15.745 1.00 96.69 99 SER A C 1
ATOM 796 O O . SER A 1 99 ? 6.267 17.043 15.469 1.00 96.69 99 SER A O 1
ATOM 798 N N . TRP A 1 100 ? 8.093 16.811 16.758 1.00 95.12 100 TRP A N 1
ATOM 799 C CA . TRP A 1 100 ? 7.802 17.960 17.613 1.00 95.12 100 TRP A CA 1
ATOM 800 C C . TRP A 1 100 ? 7.899 19.293 16.854 1.00 95.12 100 TRP A C 1
ATOM 802 O O . TRP A 1 100 ? 7.221 20.248 17.221 1.00 95.12 100 TRP A O 1
ATOM 812 N N . LEU A 1 101 ? 8.723 19.356 15.800 1.00 96.56 101 LEU A N 1
ATOM 813 C CA . LEU A 1 101 ? 8.988 20.578 15.040 1.00 96.56 101 LEU A CA 1
ATOM 814 C C . LEU A 1 101 ? 7.904 20.856 13.992 1.00 96.56 101 LEU A C 1
ATOM 816 O O . LEU A 1 101 ? 7.441 21.984 13.866 1.00 96.56 101 LEU A O 1
ATOM 820 N N . SER A 1 102 ? 7.520 19.835 13.224 1.00 96.25 102 SER A N 1
ATOM 821 C CA . SER A 1 102 ? 6.601 19.974 12.082 1.00 96.25 102 SER A CA 1
ATOM 822 C C . SER A 1 102 ? 5.201 19.429 12.350 1.00 96.25 102 SER A C 1
ATOM 824 O O . SER A 1 102 ? 4.283 19.690 11.578 1.00 96.25 102 SER A O 1
ATOM 826 N N . GLY A 1 103 ? 5.020 18.648 13.417 1.00 94.81 103 GLY A N 1
ATOM 827 C CA . GLY A 1 103 ? 3.768 17.949 13.695 1.00 94.81 103 GLY A CA 1
ATOM 828 C C . GLY A 1 103 ? 3.483 16.761 12.768 1.00 94.81 103 GLY A C 1
ATOM 829 O O . GLY A 1 103 ? 2.409 16.176 12.874 1.00 94.81 103 GLY A O 1
ATOM 830 N N . TYR A 1 104 ? 4.420 16.399 11.896 1.00 96.25 104 TYR A N 1
ATOM 831 C CA . TYR A 1 104 ? 4.319 15.275 10.965 1.00 96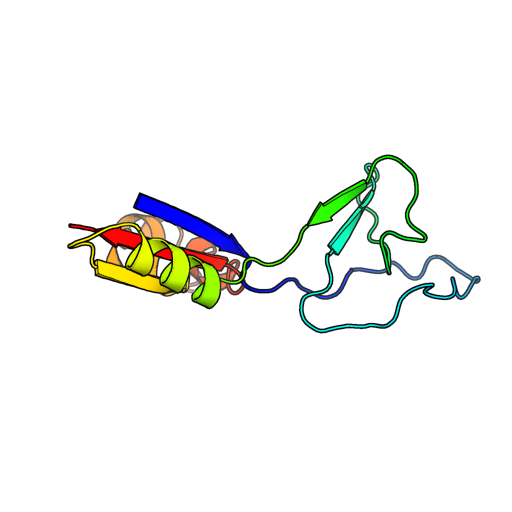.25 104 TYR A CA 1
ATOM 832 C C . TYR A 1 104 ? 4.609 13.933 11.658 1.00 96.25 104 TYR A C 1
ATOM 834 O O . TYR A 1 104 ? 5.544 13.838 12.448 1.00 96.25 104 TYR A O 1
ATOM 842 N N . SER A 1 105 ? 3.815 12.910 11.367 1.00 96.25 105 SER A N 1
ATOM 843 C CA . SER A 1 105 ? 3.918 11.513 11.787 1.00 96.25 105 SER A CA 1
ATOM 844 C C . SER A 1 105 ? 3.990 10.586 10.553 1.00 96.25 105 SER A C 1
ATOM 846 O O . SER A 1 105 ? 2.965 10.319 9.918 1.00 96.25 105 SER A O 1
ATOM 848 N N . PRO A 1 106 ? 5.158 9.977 10.266 1.00 95.50 106 PRO A N 1
ATOM 849 C CA . PRO A 1 106 ? 5.331 9.030 9.154 1.00 95.50 106 PRO A CA 1
ATOM 850 C C . PRO A 1 106 ? 4.238 7.953 9.071 1.00 95.50 106 PRO A C 1
ATOM 852 O O . PRO A 1 106 ? 3.777 7.581 7.996 1.00 95.50 106 PRO A O 1
ATOM 855 N N . LEU A 1 107 ? 3.757 7.485 10.229 1.00 94.25 107 LEU A N 1
ATOM 856 C CA . LEU A 1 107 ? 2.707 6.470 10.330 1.00 94.25 107 LEU A CA 1
ATOM 857 C C . LEU A 1 107 ? 1.379 6.883 9.685 1.00 94.25 107 LEU A C 1
ATOM 859 O O . LEU A 1 107 ? 0.622 6.023 9.232 1.00 94.25 107 LEU A O 1
ATOM 863 N N . VAL A 1 108 ? 1.080 8.180 9.668 1.00 95.44 108 VAL A N 1
ATOM 864 C CA . VAL A 1 108 ? -0.150 8.715 9.091 1.00 95.44 108 VAL A CA 1
ATOM 865 C C . VAL A 1 108 ? 0.081 9.214 7.671 1.00 95.44 108 VAL A C 1
ATOM 867 O O . VAL A 1 108 ? -0.765 8.977 6.809 1.00 95.44 108 VAL A O 1
ATOM 870 N N . GLU A 1 109 ? 1.178 9.924 7.427 1.00 95.25 109 GLU A N 1
ATOM 871 C CA . GLU A 1 109 ? 1.336 10.661 6.175 1.00 95.25 109 GLU A CA 1
ATOM 872 C C . GLU A 1 109 ? 2.036 9.878 5.052 1.00 95.25 109 GLU A C 1
ATOM 874 O O . GLU A 1 109 ? 1.730 10.138 3.890 1.00 95.25 109 GLU A O 1
ATOM 879 N N . ASP A 1 110 ? 2.889 8.889 5.348 1.00 94.62 110 ASP A N 1
ATOM 880 C CA . ASP A 1 110 ? 3.700 8.232 4.301 1.00 94.62 110 ASP A CA 1
ATOM 881 C C . ASP A 1 110 ? 2.989 7.081 3.600 1.00 94.62 110 ASP A C 1
ATOM 883 O O . ASP A 1 110 ? 3.254 6.776 2.440 1.00 94.62 110 ASP A O 1
ATOM 887 N N . PHE A 1 111 ? 2.040 6.455 4.287 1.00 93.94 111 PHE A N 1
ATOM 888 C CA . PHE A 1 111 ? 1.344 5.261 3.813 1.00 93.94 111 PHE A CA 1
ATOM 889 C C . PHE A 1 111 ? -0.059 5.600 3.303 1.00 93.94 111 PHE A C 1
ATOM 891 O O . PHE A 1 111 ? -1.037 4.902 3.581 1.00 93.94 111 PHE A O 1
ATOM 898 N N . GLY A 1 112 ? -0.178 6.706 2.561 1.00 94.19 112 GLY A N 1
ATOM 899 C CA . GLY A 1 112 ? -1.448 7.169 1.986 1.00 94.19 112 GLY A CA 1
ATOM 900 C C . GLY A 1 112 ? -2.070 6.179 0.992 1.00 94.19 112 GLY A C 1
ATOM 901 O O . GLY A 1 112 ? -3.274 6.224 0.734 1.00 94.19 112 GLY A O 1
ATOM 902 N N . ASN A 1 113 ? -1.270 5.254 0.470 1.00 95.25 113 ASN A N 1
ATOM 903 C CA . ASN A 1 113 ? -1.695 4.155 -0.387 1.00 95.25 113 ASN A CA 1
ATOM 904 C C . ASN A 1 113 ? -2.023 2.862 0.360 1.00 95.25 113 ASN A C 1
ATOM 906 O O . ASN A 1 113 ? -2.346 1.874 -0.281 1.00 95.25 113 ASN A O 1
ATOM 910 N N . CYS A 1 114 ? -1.965 2.849 1.691 1.00 97.38 114 CYS A N 1
ATOM 911 C CA . CYS A 1 114 ? -2.374 1.695 2.479 1.00 97.38 114 CYS A CA 1
ATOM 912 C C . CYS A 1 114 ? -3.834 1.813 2.916 1.00 97.38 114 CYS A C 1
ATOM 914 O O . CYS A 1 114 ? -4.321 2.883 3.312 1.00 97.38 114 CYS A O 1
ATOM 916 N N . SER A 1 11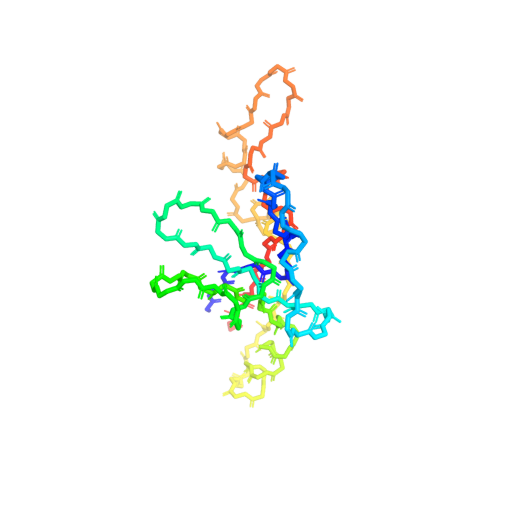5 ? -4.515 0.675 2.907 1.00 97.88 115 SER A N 1
ATOM 917 C CA . SER A 1 115 ? -5.847 0.504 3.477 1.00 97.88 115 SER A CA 1
ATOM 918 C C . SER A 1 115 ? -5.874 -0.703 4.401 1.00 97.88 115 SER A C 1
ATOM 920 O O . SER A 1 115 ? -5.018 -1.586 4.343 1.00 97.88 115 SER A O 1
ATOM 922 N N . VAL A 1 116 ? -6.840 -0.701 5.315 1.00 97.75 116 VAL A N 1
ATOM 923 C CA . VAL A 1 116 ? -7.004 -1.730 6.336 1.00 97.75 116 VAL A CA 1
ATOM 924 C C . VAL A 1 116 ? -8.418 -2.277 6.258 1.00 97.75 116 VAL A C 1
ATOM 926 O O . VAL A 1 116 ? -9.395 -1.534 6.356 1.00 97.75 116 VAL A O 1
ATOM 929 N N . LEU A 1 117 ? -8.519 -3.600 6.146 1.00 97.69 117 LEU A N 1
ATOM 930 C CA . LEU A 1 117 ? -9.758 -4.337 6.313 1.00 97.69 117 LEU A CA 1
ATOM 931 C C . LEU A 1 117 ? -9.815 -4.914 7.721 1.00 97.69 117 LEU A C 1
ATOM 933 O O . LEU A 1 117 ? -9.038 -5.798 8.092 1.00 97.69 117 LEU A O 1
ATOM 937 N N . VAL A 1 118 ? -10.782 -4.438 8.492 1.00 95.75 118 VAL A N 1
ATOM 938 C CA . VAL A 1 118 ? -11.081 -4.928 9.833 1.00 95.75 118 VAL A CA 1
ATOM 939 C C . VAL A 1 118 ? -12.352 -5.762 9.768 1.00 95.75 118 VAL A C 1
ATOM 941 O O . VAL A 1 118 ? -13.375 -5.320 9.251 1.00 95.75 118 VAL A O 1
ATOM 944 N N . SER A 1 119 ? -12.296 -6.977 10.307 1.00 93.19 119 SER A N 1
ATOM 945 C CA . SER A 1 119 ? -13.470 -7.821 10.533 1.00 93.19 119 SER A CA 1
ATOM 946 C C . SER A 1 119 ? -13.595 -8.132 12.025 1.00 93.19 119 SER A C 1
ATOM 948 O O . SER A 1 119 ? -12.658 -8.651 12.646 1.00 93.19 119 SER A O 1
ATOM 950 N N . SER A 1 120 ? -14.741 -7.795 12.611 1.00 90.50 120 SER A N 1
ATOM 951 C CA . SER A 1 120 ? -15.048 -8.009 14.028 1.00 90.50 120 SER A CA 1
ATOM 952 C C . SER A 1 120 ? -16.401 -8.698 14.189 1.00 90.50 120 SER A C 1
ATOM 954 O O . SER A 1 120 ? -17.300 -8.490 13.377 1.00 90.50 120 SER A O 1
ATOM 956 N N . LYS A 1 121 ? -16.540 -9.523 15.227 1.00 83.19 121 LYS A N 1
ATOM 957 C CA . LYS A 1 121 ? -17.841 -10.083 15.625 1.00 83.19 121 LYS A CA 1
ATOM 958 C C . LYS A 1 121 ? -18.690 -9.037 16.337 1.00 83.19 121 LYS A C 1
ATOM 960 O O . LYS A 1 121 ? -18.081 -8.119 16.930 1.00 83.19 121 LYS A O 1
#

Radius of gyration: 18.5 Å; chains: 1; bounding box: 42×37×48 Å

Sequence (121 aa):
MLLADFDWLPRPDILNTTGARRRRLSIEADGEPIVTCMDGLDHECYLNAPQHCDILFPTDFPKLAAFVEKHQQRVKVQNMKQSEFLRSFGPEQVQATKSWLSGYSPLVEDFGNCSVLVSSK

pLDDT: mean 90.22, std 10.6, range [45.47, 97.88]